Protein AF-A0A661GZ56-F1 (afdb_monomer_lite)

Structure (mmCIF, N/CA/C/O backbone):
data_AF-A0A661GZ56-F1
#
_entry.id   AF-A0A661GZ56-F1
#
loop_
_atom_site.group_PDB
_atom_site.id
_atom_site.type_symbol
_atom_site.label_atom_id
_atom_site.label_alt_id
_atom_site.label_comp_id
_atom_site.label_asym_id
_atom_site.label_entity_id
_atom_site.label_seq_id
_atom_site.pdbx_PDB_ins_code
_atom_site.Cartn_x
_atom_site.Cartn_y
_atom_site.Cartn_z
_atom_site.occupancy
_atom_site.B_iso_or_equiv
_atom_site.auth_seq_id
_atom_site.auth_comp_id
_atom_site.auth_asym_id
_atom_site.auth_atom_id
_atom_site.pdbx_PDB_model_num
ATOM 1 N N . MET A 1 1 ? -5.986 13.090 24.527 1.00 42.62 1 MET A N 1
ATOM 2 C CA . MET A 1 1 ? -4.806 12.274 24.167 1.00 42.62 1 MET A CA 1
ATOM 3 C C . MET A 1 1 ? -4.657 12.426 22.668 1.00 42.62 1 MET A C 1
ATOM 5 O O . MET A 1 1 ? -5.668 12.271 21.999 1.00 42.62 1 MET A O 1
ATOM 9 N N . ALA A 1 2 ? -3.501 12.858 22.157 1.00 48.88 2 ALA A N 1
ATOM 10 C CA . ALA A 1 2 ? -3.301 12.907 20.709 1.00 48.88 2 ALA A CA 1
ATOM 11 C C . ALA A 1 2 ? -3.441 11.474 20.188 1.00 48.88 2 ALA A C 1
ATOM 13 O O . ALA A 1 2 ? -2.719 10.586 20.641 1.00 48.88 2 ALA A O 1
ATOM 14 N N . GLU A 1 3 ? -4.450 11.239 19.359 1.00 66.62 3 GLU A N 1
ATOM 15 C CA . GLU A 1 3 ? -4.695 9.938 18.752 1.00 66.62 3 GLU A CA 1
ATOM 16 C C . GLU A 1 3 ? -3.459 9.596 17.911 1.00 66.62 3 GLU A C 1
ATOM 18 O O . GLU A 1 3 ? -3.001 10.421 17.118 1.00 66.62 3 GLU A O 1
ATOM 23 N N . ALA A 1 4 ? -2.827 8.454 18.187 1.00 82.19 4 ALA A N 1
ATOM 24 C CA . ALA A 1 4 ? -1.584 8.082 17.522 1.00 82.19 4 ALA A CA 1
ATOM 25 C C . ALA A 1 4 ? -1.817 7.968 16.008 1.00 82.19 4 ALA A C 1
ATOM 27 O O . ALA A 1 4 ? -2.821 7.402 15.576 1.00 82.19 4 ALA A O 1
ATOM 28 N N . GLU A 1 5 ? -0.888 8.490 15.206 1.00 91.12 5 GLU A N 1
ATOM 29 C CA . GLU A 1 5 ? -0.947 8.359 13.750 1.00 91.12 5 GLU A CA 1
ATOM 30 C C . GLU A 1 5 ? -0.965 6.873 13.352 1.00 91.12 5 GLU A C 1
ATOM 32 O O . GLU A 1 5 ? -0.095 6.094 13.755 1.00 91.12 5 GLU A O 1
ATOM 37 N N . PHE A 1 6 ? -1.959 6.470 12.556 1.00 94.25 6 PHE A N 1
ATOM 38 C CA . PHE A 1 6 ? -2.025 5.114 12.025 1.00 94.25 6 PHE A CA 1
ATOM 39 C C . PHE A 1 6 ? -1.029 4.948 10.873 1.00 94.25 6 PHE A C 1
ATOM 41 O O . PHE A 1 6 ? -1.046 5.715 9.912 1.00 94.25 6 PHE A O 1
ATOM 48 N N . SER A 1 7 ? -0.202 3.903 10.923 1.00 95.75 7 SER A N 1
ATOM 49 C CA . SER A 1 7 ? 0.737 3.570 9.849 1.00 95.75 7 SER A CA 1
ATOM 50 C C . SER A 1 7 ? 0.667 2.088 9.483 1.00 95.75 7 SER A C 1
ATOM 52 O O . SER A 1 7 ? 0.528 1.219 10.344 1.00 95.75 7 SER A O 1
ATOM 54 N N . LEU A 1 8 ? 0.781 1.794 8.183 1.00 96.31 8 LEU A N 1
ATOM 55 C CA . LEU A 1 8 ? 0.810 0.431 7.657 1.00 96.31 8 LEU A CA 1
ATOM 56 C C . LEU A 1 8 ? 2.173 0.135 7.028 1.00 96.31 8 LEU A C 1
ATOM 58 O O . LEU A 1 8 ? 2.577 0.769 6.053 1.00 96.31 8 LEU A O 1
ATOM 62 N N . LYS A 1 9 ? 2.870 -0.876 7.553 1.00 97.31 9 LYS A N 1
ATOM 63 C CA . LYS A 1 9 ? 4.115 -1.368 6.957 1.00 97.31 9 LYS A CA 1
ATOM 64 C C . LYS A 1 9 ? 3.805 -2.178 5.698 1.00 97.31 9 LYS A C 1
ATOM 66 O O . LYS A 1 9 ? 3.097 -3.179 5.764 1.00 97.31 9 LYS A O 1
ATOM 71 N N . LEU A 1 10 ? 4.384 -1.780 4.569 1.00 96.50 10 LEU A N 1
ATOM 72 C CA . LEU A 1 10 ? 4.217 -2.445 3.276 1.00 96.50 10 LEU A CA 1
ATOM 73 C C . LEU A 1 10 ? 5.558 -2.927 2.720 1.00 96.50 10 LEU A C 1
ATOM 75 O O . LEU A 1 10 ? 6.617 -2.377 3.027 1.00 96.50 10 LEU A O 1
ATOM 79 N N . ARG A 1 11 ? 5.500 -3.972 1.892 1.00 97.62 11 ARG A N 1
ATOM 80 C CA . ARG A 1 11 ? 6.625 -4.461 1.094 1.00 97.62 11 ARG A CA 1
ATOM 81 C C . ARG A 1 11 ? 6.295 -4.253 -0.375 1.00 97.62 11 ARG A C 1
ATOM 83 O O . ARG A 1 11 ? 5.217 -4.648 -0.802 1.00 97.62 11 ARG A O 1
ATOM 90 N N . VAL A 1 12 ? 7.234 -3.659 -1.101 1.00 97.75 12 VAL A N 1
ATOM 91 C CA . VAL A 1 12 ? 7.174 -3.513 -2.556 1.00 97.75 12 VAL A CA 1
ATOM 92 C C . VAL A 1 12 ? 7.733 -4.784 -3.184 1.00 97.75 12 VAL A C 1
ATOM 94 O O . VAL A 1 12 ? 8.833 -5.215 -2.830 1.00 97.75 12 VAL A O 1
ATOM 97 N N . TYR A 1 13 ? 6.972 -5.376 -4.096 1.00 98.06 13 TYR A N 1
ATOM 98 C CA . TYR A 1 13 ? 7.400 -6.496 -4.929 1.00 98.06 13 TYR A CA 1
ATOM 99 C C . TYR A 1 13 ? 7.589 -6.037 -6.379 1.00 98.06 13 TYR A C 1
ATOM 101 O O . TYR A 1 13 ? 7.157 -4.953 -6.757 1.00 98.06 13 TYR A O 1
ATOM 109 N N . ILE A 1 14 ? 8.219 -6.869 -7.215 1.00 98.00 14 ILE A N 1
ATOM 110 C CA . ILE A 1 14 ? 8.420 -6.553 -8.642 1.00 98.00 14 ILE A CA 1
ATOM 111 C C . ILE A 1 14 ? 7.089 -6.275 -9.360 1.00 98.00 14 ILE A C 1
ATOM 113 O O . ILE A 1 14 ? 7.033 -5.394 -10.212 1.00 98.00 14 ILE A O 1
ATOM 117 N N . GLU A 1 15 ? 6.001 -6.942 -8.968 1.00 97.75 15 GLU A N 1
ATOM 118 C CA . GLU A 1 15 ? 4.649 -6.691 -9.498 1.00 97.75 15 GLU A CA 1
ATOM 119 C C . GLU A 1 15 ? 4.110 -5.278 -9.215 1.00 97.75 15 GLU A C 1
ATOM 121 O O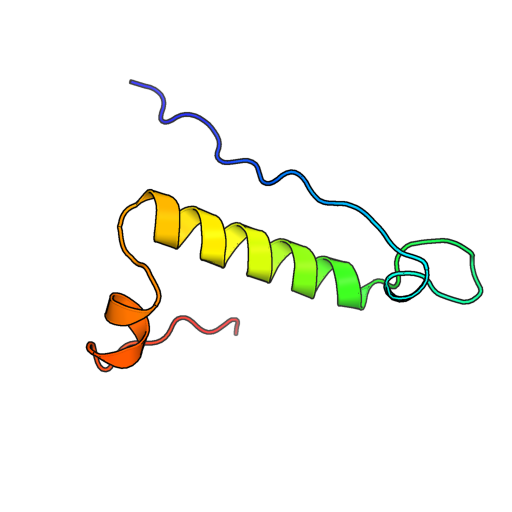 . GLU A 1 15 ? 3.205 -4.809 -9.906 1.00 97.75 15 GLU A O 1
ATOM 126 N N . ASP A 1 16 ? 4.661 -4.587 -8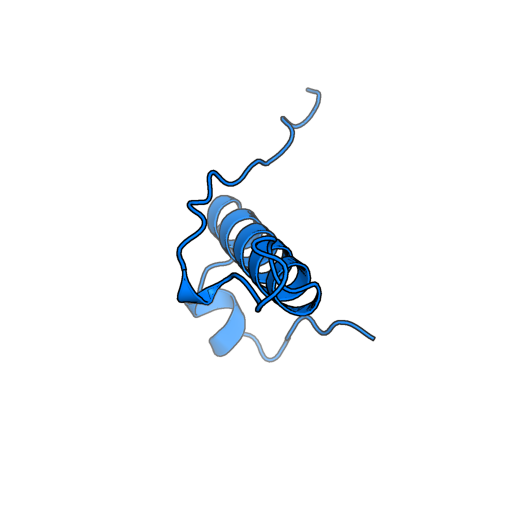.214 1.00 98.38 16 ASP A N 1
ATOM 127 C CA . ASP A 1 16 ? 4.277 -3.218 -7.888 1.00 98.38 16 ASP A CA 1
ATOM 128 C C . ASP A 1 16 ? 5.039 -2.180 -8.735 1.00 98.38 16 ASP A C 1
ATOM 130 O O . ASP A 1 16 ? 4.702 -0.990 -8.702 1.00 98.38 16 ASP A O 1
ATOM 134 N N . THR A 1 17 ? 6.064 -2.607 -9.475 1.00 98.38 17 THR A N 1
ATOM 135 C CA . THR A 1 17 ? 6.984 -1.734 -10.216 1.00 98.38 17 THR A CA 1
ATOM 136 C C . THR A 1 17 ? 6.709 -1.707 -11.720 1.00 98.38 17 THR A C 1
ATOM 138 O O . THR A 1 17 ? 6.031 -2.587 -12.248 1.00 98.38 17 THR A O 1
ATOM 141 N N . ASP A 1 18 ? 7.222 -0.689 -12.415 1.00 97.81 18 ASP A N 1
ATOM 142 C CA . ASP A 1 18 ? 7.187 -0.589 -13.880 1.00 97.81 18 ASP A CA 1
ATOM 143 C C . ASP A 1 18 ? 8.589 -0.669 -14.519 1.00 97.81 18 ASP A C 1
ATOM 145 O O . ASP A 1 18 ? 9.599 -0.899 -13.850 1.00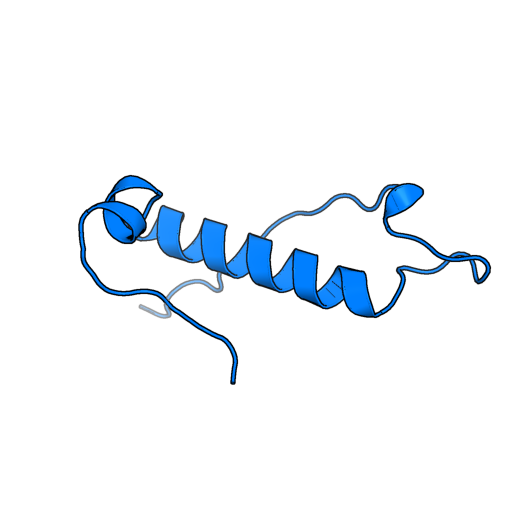 97.81 18 ASP A O 1
ATOM 149 N N . ALA A 1 19 ? 8.662 -0.487 -15.843 1.00 97.69 19 ALA A N 1
ATOM 150 C CA . ALA A 1 19 ? 9.914 -0.529 -16.603 1.00 97.69 19 ALA A CA 1
ATOM 151 C C . ALA A 1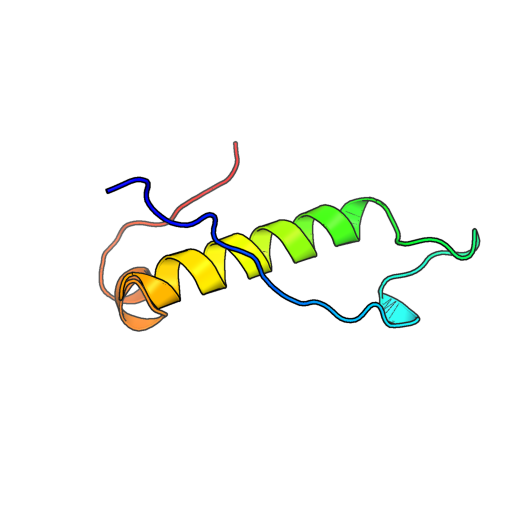 19 ? 10.940 0.545 -16.181 1.00 97.69 19 ALA A C 1
ATOM 153 O O . ALA A 1 19 ? 12.114 0.427 -16.526 1.00 97.69 19 ALA A 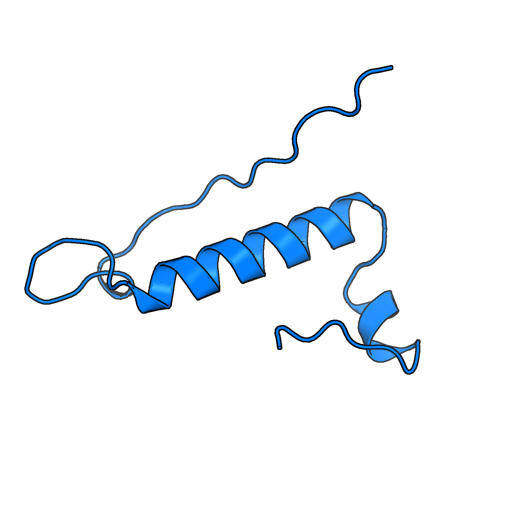O 1
ATOM 154 N N . GLY A 1 20 ? 10.524 1.572 -15.434 1.00 96.81 20 GLY A N 1
ATOM 155 C CA . GLY A 1 20 ? 11.404 2.573 -14.834 1.00 96.81 20 GLY A CA 1
ATOM 156 C C . GLY A 1 20 ? 12.072 2.113 -13.536 1.00 96.81 20 GLY A C 1
ATOM 157 O O . GLY A 1 20 ? 12.892 2.848 -12.990 1.00 96.81 20 GLY A O 1
ATOM 158 N N . GLY A 1 21 ? 11.741 0.920 -13.026 1.00 97.06 21 GLY A N 1
ATOM 159 C CA . GLY A 1 21 ? 12.312 0.376 -11.791 1.00 97.06 21 GLY A CA 1
ATOM 160 C C . GLY A 1 21 ? 11.800 1.055 -10.517 1.00 97.06 21 GLY A C 1
ATOM 161 O O . GLY A 1 21 ? 12.392 0.893 -9.451 1.00 97.06 21 GLY A O 1
ATOM 162 N N . ILE A 1 22 ? 10.707 1.813 -10.617 1.00 98.19 22 ILE A N 1
ATOM 163 C CA . ILE A 1 22 ? 10.023 2.453 -9.490 1.00 98.19 22 ILE A CA 1
ATOM 164 C C . ILE A 1 22 ? 8.620 1.874 -9.333 1.00 98.19 22 ILE A C 1
ATOM 166 O O . ILE A 1 22 ? 8.125 1.165 -10.206 1.00 98.19 22 ILE A O 1
ATOM 170 N N . VAL A 1 23 ? 7.965 2.185 -8.215 1.00 98.50 23 VAL A N 1
ATOM 171 C CA . VAL A 1 23 ? 6.557 1.830 -8.016 1.00 98.50 23 VAL A CA 1
ATOM 172 C C . VAL A 1 23 ? 5.709 2.528 -9.075 1.00 98.50 23 VAL A C 1
ATOM 174 O O . VAL A 1 23 ? 5.736 3.754 -9.196 1.00 98.50 23 VAL A O 1
ATOM 177 N N . TYR A 1 24 ? 4.913 1.747 -9.799 1.00 98.50 24 TYR A N 1
ATOM 178 C CA . TYR A 1 24 ? 3.968 2.287 -10.765 1.00 98.50 24 TYR A CA 1
ATOM 179 C C . TYR A 1 24 ? 2.930 3.160 -10.048 1.00 98.50 24 TYR A C 1
ATOM 181 O O . TYR A 1 24 ? 2.348 2.743 -9.045 1.00 98.50 24 TYR A O 1
ATOM 189 N N . TYR A 1 25 ? 2.660 4.363 -10.560 1.00 96.81 25 TYR A N 1
ATOM 190 C CA . TYR A 1 25 ? 1.904 5.388 -9.826 1.00 96.81 25 TYR A CA 1
ATOM 191 C C . TYR A 1 25 ? 0.517 4.919 -9.335 1.00 96.81 25 TYR A C 1
ATOM 193 O O . TYR A 1 25 ? 0.090 5.280 -8.239 1.00 96.81 25 TYR A O 1
ATOM 201 N N . VAL A 1 26 ? -0.173 4.058 -10.092 1.00 97.06 26 VAL A N 1
ATOM 202 C CA . VAL A 1 26 ? -1.486 3.510 -9.701 1.00 97.06 26 VAL A CA 1
ATOM 203 C C . VAL A 1 26 ? -1.382 2.598 -8.473 1.00 97.06 26 VAL A C 1
ATOM 205 O O . VAL A 1 26 ? -2.327 2.504 -7.688 1.00 97.06 26 VAL A O 1
ATOM 208 N N . ASN A 1 27 ? -0.241 1.943 -8.250 1.00 97.88 27 ASN A N 1
ATOM 209 C CA . ASN A 1 27 ? -0.055 1.052 -7.105 1.00 97.88 27 ASN A CA 1
ATOM 210 C C . ASN A 1 27 ? 0.010 1.813 -5.772 1.00 97.88 27 ASN A C 1
ATOM 212 O O . ASN A 1 27 ? -0.391 1.256 -4.751 1.00 97.88 27 ASN A O 1
ATOM 216 N N . TYR A 1 28 ? 0.352 3.106 -5.769 1.00 97.56 28 TYR A N 1
ATOM 217 C CA . TYR A 1 28 ? 0.194 3.936 -4.569 1.00 97.56 28 TYR A CA 1
ATOM 218 C C . TYR A 1 28 ? -1.269 4.033 -4.117 1.00 97.56 28 TYR A C 1
ATOM 220 O O . TYR A 1 28 ? -1.532 3.977 -2.917 1.00 97.56 28 TYR A O 1
ATOM 228 N N . LEU A 1 29 ? -2.234 4.082 -5.046 1.00 97.06 29 LEU A N 1
ATOM 229 C CA . LEU A 1 29 ? -3.659 4.065 -4.692 1.00 97.06 29 LEU A CA 1
ATOM 230 C C . LEU A 1 29 ? -4.047 2.744 -4.021 1.00 97.06 29 LEU A C 1
ATOM 232 O O . LEU A 1 29 ? -4.785 2.750 -3.039 1.00 97.06 29 LEU A O 1
ATOM 236 N N . LYS A 1 30 ? -3.497 1.616 -4.489 1.00 96.31 30 LYS A N 1
ATOM 237 C CA . LYS A 1 30 ? -3.694 0.305 -3.847 1.00 96.31 30 LYS A CA 1
ATOM 238 C C . LYS A 1 30 ? -3.117 0.288 -2.431 1.00 96.31 30 LYS A C 1
ATOM 240 O O . LYS A 1 30 ? -3.721 -0.281 -1.530 1.00 96.31 30 LYS A O 1
ATOM 245 N N . PHE A 1 31 ? -1.961 0.910 -2.213 1.00 97.88 31 PHE A N 1
ATOM 246 C CA . PHE A 1 31 ? -1.337 0.990 -0.891 1.00 97.88 31 PHE A CA 1
ATOM 247 C C . PHE A 1 31 ? -2.148 1.852 0.081 1.00 97.88 31 PHE A C 1
ATOM 249 O O . PHE A 1 31 ? -2.350 1.449 1.226 1.00 97.88 31 PHE A O 1
ATOM 256 N N . MET A 1 32 ? -2.668 2.991 -0.383 1.00 96.44 32 MET A N 1
ATOM 257 C CA . MET A 1 32 ? -3.552 3.854 0.409 1.00 96.44 32 MET A CA 1
ATOM 258 C C . MET A 1 32 ? -4.884 3.163 0.731 1.00 96.44 32 MET A C 1
ATOM 260 O O . MET A 1 32 ? -5.368 3.258 1.856 1.00 96.44 32 MET A O 1
ATOM 264 N N . GLU A 1 33 ? -5.452 2.424 -0.226 1.00 95.44 33 GLU A N 1
ATOM 265 C CA . GLU A 1 33 ? -6.646 1.595 -0.023 1.00 95.44 33 GLU A CA 1
ATOM 266 C C . GLU A 1 33 ? -6.408 0.568 1.096 1.00 95.44 33 GLU A C 1
ATOM 268 O O . GLU A 1 33 ? -7.170 0.525 2.064 1.00 95.44 33 GLU A O 1
ATOM 273 N N . ARG A 1 34 ? -5.294 -0.178 1.029 1.00 95.94 34 ARG A N 1
ATOM 274 C CA . ARG A 1 34 ? -4.906 -1.147 2.065 1.00 95.94 34 ARG A CA 1
ATOM 275 C C . ARG A 1 34 ? -4.770 -0.475 3.431 1.00 95.94 34 ARG A C 1
ATOM 277 O O . ARG A 1 34 ? -5.329 -0.970 4.402 1.00 95.94 34 ARG A O 1
ATOM 284 N N . ALA A 1 35 ? -4.082 0.666 3.510 1.00 96.00 35 ALA A N 1
ATOM 285 C CA . ALA A 1 35 ? -3.922 1.411 4.760 1.00 96.00 35 ALA A CA 1
ATOM 286 C C . ALA A 1 35 ? -5.270 1.848 5.353 1.00 96.00 35 ALA A C 1
ATOM 288 O O . ALA A 1 35 ? -5.491 1.667 6.547 1.00 96.00 35 ALA A O 1
ATOM 289 N N . ARG A 1 36 ? -6.199 2.344 4.526 1.00 92.75 36 ARG A N 1
ATOM 290 C CA . ARG A 1 36 ? -7.561 2.682 4.959 1.00 92.75 36 ARG A CA 1
ATOM 291 C C . ARG A 1 36 ? -8.305 1.453 5.481 1.00 92.75 36 ARG A C 1
ATOM 293 O O . ARG A 1 36 ? -8.925 1.528 6.535 1.00 92.75 36 ARG A O 1
ATOM 300 N N . THR A 1 37 ? -8.239 0.330 4.771 1.00 92.12 37 THR A N 1
ATOM 301 C CA . THR A 1 37 ? -8.889 -0.917 5.195 1.00 92.12 37 THR A CA 1
ATOM 302 C C . THR A 1 37 ? -8.335 -1.424 6.532 1.00 92.12 37 THR A C 1
ATOM 304 O O . THR A 1 37 ? -9.109 -1.804 7.412 1.00 92.12 37 THR A O 1
ATOM 307 N N . GLU A 1 38 ? -7.014 -1.390 6.730 1.00 94.06 38 GLU A N 1
ATOM 308 C CA . GLU A 1 38 ? -6.395 -1.783 8.003 1.00 94.06 38 GLU A CA 1
ATOM 309 C C . GLU A 1 38 ? -6.711 -0.798 9.135 1.00 94.06 38 GLU A C 1
ATOM 311 O O . GLU A 1 38 ? -6.965 -1.224 10.261 1.00 94.06 38 GLU A O 1
ATOM 316 N N . PHE A 1 39 ? -6.771 0.504 8.843 1.00 92.69 39 PHE A N 1
ATOM 317 C CA . PHE A 1 39 ? -7.174 1.511 9.821 1.00 92.69 39 PHE A CA 1
ATOM 318 C C . PHE A 1 39 ? -8.606 1.269 10.303 1.00 92.69 39 PHE A C 1
ATOM 320 O O . PHE A 1 39 ? -8.841 1.146 11.503 1.00 92.69 39 PHE A O 1
ATOM 327 N N . MET A 1 40 ? -9.549 1.083 9.377 1.00 90.06 40 MET A N 1
ATOM 328 C CA . MET A 1 40 ? -10.942 0.764 9.704 1.00 90.06 40 MET A CA 1
ATOM 329 C C . MET A 1 40 ? -11.040 -0.521 10.532 1.00 90.06 40 MET A C 1
ATOM 331 O O . MET A 1 40 ? -11.749 -0.556 11.537 1.00 90.06 40 MET A O 1
ATOM 335 N N . ARG A 1 41 ? -10.260 -1.555 10.187 1.00 89.62 41 ARG A N 1
ATOM 336 C CA . ARG A 1 41 ? -10.191 -2.789 10.979 1.00 89.62 41 ARG A CA 1
ATOM 337 C C . ARG A 1 41 ? -9.654 -2.552 12.390 1.00 89.62 41 ARG A C 1
ATOM 339 O O . ARG A 1 41 ? -10.195 -3.137 13.324 1.00 89.62 41 ARG A O 1
ATOM 346 N N . SER A 1 42 ? -8.642 -1.700 12.561 1.00 91.19 42 SER A N 1
ATOM 347 C CA . SER A 1 42 ? -8.093 -1.357 13.883 1.00 91.19 42 SER A CA 1
ATOM 348 C C . SER A 1 42 ? -9.112 -0.664 14.798 1.00 91.19 42 SER A C 1
ATOM 350 O O . SER A 1 42 ? -9.024 -0.790 16.015 1.00 91.19 42 SER A O 1
ATOM 352 N N . LEU A 1 43 ? -10.121 -0.013 14.209 1.00 89.62 43 LEU A N 1
ATOM 353 C CA . LEU A 1 43 ? -11.246 0.613 14.908 1.00 89.62 43 LEU A CA 1
ATOM 354 C C . LEU A 1 43 ? -12.441 -0.338 15.124 1.00 89.62 43 LEU A C 1
ATOM 356 O O . LEU A 1 43 ? -13.456 0.075 15.677 1.00 89.62 43 LEU A O 1
ATOM 360 N N . GLY A 1 44 ? -12.352 -1.598 14.681 1.00 87.94 44 GLY A N 1
ATOM 361 C CA . GLY A 1 44 ? -13.438 -2.583 14.771 1.00 87.94 44 GLY A CA 1
ATOM 362 C C . GLY A 1 44 ? -14.376 -2.627 13.556 1.00 87.94 44 GLY A C 1
ATOM 363 O O . GLY A 1 44 ? -15.259 -3.480 13.498 1.00 87.94 44 GLY A O 1
ATOM 364 N N . TYR A 1 45 ? -14.158 -1.789 12.540 1.00 85.88 45 TYR A N 1
ATOM 365 C CA . TYR A 1 45 ? -14.945 -1.750 11.300 1.00 85.88 45 TYR A CA 1
ATOM 366 C C . TYR A 1 45 ? -14.373 -2.702 10.237 1.00 85.88 45 TYR A C 1
ATOM 368 O O . TYR A 1 45 ? -13.968 -2.301 9.146 1.00 85.88 45 TYR A O 1
ATOM 376 N N . GLY A 1 46 ? -14.279 -3.986 10.589 1.00 77.88 46 GLY A N 1
ATOM 377 C CA . GLY A 1 46 ? -13.769 -5.041 9.713 1.00 77.88 46 GLY A CA 1
ATOM 378 C C . GLY A 1 46 ? -14.727 -5.434 8.579 1.00 77.88 46 GLY A C 1
ATOM 379 O O . GLY A 1 46 ? -15.708 -4.758 8.279 1.00 77.88 46 GLY A O 1
ATOM 380 N N . LYS A 1 47 ? -14.450 -6.582 7.949 1.00 67.62 47 LYS A N 1
ATOM 381 C CA . LYS A 1 47 ? -15.202 -7.095 6.789 1.00 67.62 47 LYS A CA 1
ATOM 382 C C . LYS A 1 47 ? -16.704 -7.226 7.085 1.00 67.62 47 LYS A C 1
ATOM 384 O O . LYS A 1 47 ? -17.524 -6.821 6.269 1.00 67.62 47 LYS A O 1
ATOM 389 N N . ASP A 1 48 ? -17.047 -7.684 8.285 1.00 66.94 48 ASP A N 1
ATOM 390 C CA . ASP A 1 48 ? -18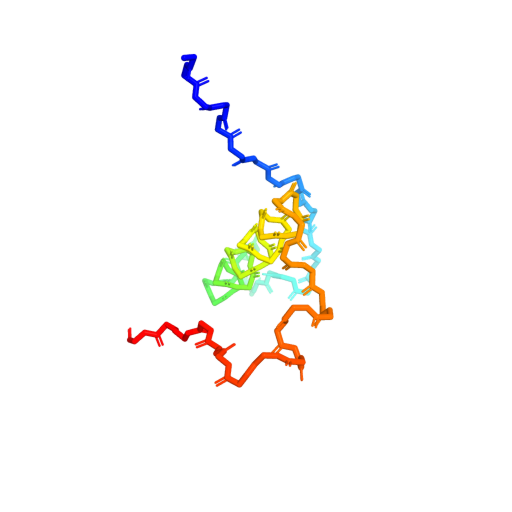.437 -7.843 8.722 1.00 66.94 48 ASP A CA 1
ATOM 391 C C . ASP A 1 48 ? -19.187 -6.511 8.836 1.00 66.94 48 ASP A C 1
ATOM 393 O O . ASP A 1 48 ? -20.405 -6.484 8.696 1.00 66.94 48 ASP A O 1
ATOM 397 N N . TYR A 1 49 ? -18.487 -5.395 9.047 1.00 68.19 49 TYR A N 1
ATOM 398 C CA . TYR A 1 49 ? -19.123 -4.082 9.106 1.00 68.19 49 TYR A CA 1
ATOM 399 C C . TYR A 1 49 ? -19.538 -3.598 7.711 1.00 68.19 49 TYR A C 1
ATOM 401 O O . TYR A 1 49 ? -20.654 -3.130 7.534 1.00 68.19 49 TYR A O 1
ATOM 409 N N . ILE A 1 50 ? -18.678 -3.784 6.704 1.00 65.81 50 ILE A N 1
ATOM 410 C CA . ILE A 1 50 ? -18.913 -3.306 5.330 1.00 65.81 50 ILE A CA 1
ATOM 411 C C . ILE A 1 50 ? -19.993 -4.122 4.606 1.00 65.81 50 ILE A C 1
ATOM 413 O O . ILE A 1 50 ? -20.748 -3.566 3.820 1.00 65.81 50 ILE A O 1
ATOM 417 N N . PHE A 1 51 ? -20.062 -5.438 4.834 1.00 67.00 51 PHE A N 1
ATOM 418 C CA . PHE A 1 51 ? -21.009 -6.300 4.111 1.00 67.00 51 PHE A CA 1
ATOM 419 C C . PHE A 1 51 ? -22.368 -6.467 4.802 1.00 67.00 51 PHE A C 1
ATOM 421 O O . PHE A 1 51 ? -23.316 -6.870 4.136 1.00 67.00 51 PHE A O 1
ATOM 428 N N . ASN A 1 52 ? -22.478 -6.168 6.103 1.00 67.44 52 ASN A N 1
ATOM 429 C CA . ASN A 1 52 ? -23.742 -6.305 6.845 1.00 67.44 52 ASN A CA 1
ATOM 430 C C . ASN A 1 52 ? -24.445 -4.971 7.121 1.00 67.44 52 ASN A C 1
ATOM 432 O O . ASN A 1 52 ? -25.537 -4.961 7.679 1.00 67.44 52 ASN A O 1
ATOM 436 N N . HIS A 1 53 ? -23.807 -3.851 6.789 1.00 67.94 53 HIS A N 1
ATOM 437 C CA . HIS A 1 53 ? -24.394 -2.522 6.887 1.00 67.94 53 HIS A CA 1
ATOM 438 C C . HIS A 1 53 ? -24.407 -1.990 5.454 1.00 67.94 53 HIS A C 1
ATOM 440 O O . HIS A 1 53 ? -23.368 -2.032 4.805 1.00 67.94 53 HIS A O 1
ATOM 446 N N . ASP A 1 54 ? -25.552 -1.535 4.940 1.00 73.88 54 ASP A N 1
ATOM 447 C CA . ASP A 1 54 ? -25.759 -1.120 3.535 1.00 73.88 54 ASP A CA 1
ATOM 448 C C . ASP A 1 54 ? -24.989 0.169 3.135 1.00 73.88 54 ASP A C 1
ATOM 450 O O . ASP A 1 54 ? -25.474 1.010 2.378 1.00 73.88 54 ASP A O 1
ATOM 454 N N . LEU A 1 55 ? -23.789 0.376 3.682 1.00 78.44 55 LEU A N 1
ATOM 455 C CA . LEU A 1 55 ? -22.967 1.571 3.568 1.00 78.44 55 LEU A CA 1
ATOM 456 C C . LEU A 1 55 ? -21.557 1.198 3.101 1.00 78.44 55 LEU A C 1
ATOM 458 O O . LEU A 1 55 ? -20.863 0.401 3.729 1.00 78.44 55 LEU A O 1
ATOM 462 N N . MET A 1 56 ? -21.100 1.846 2.026 1.00 80.75 56 MET A N 1
ATOM 463 C CA . MET A 1 56 ? -19.758 1.656 1.479 1.00 80.75 56 MET A CA 1
ATOM 464 C C . MET A 1 56 ? -19.036 2.991 1.306 1.00 80.75 56 MET A C 1
ATOM 466 O O . MET A 1 56 ? -19.603 3.967 0.814 1.00 80.75 56 MET A O 1
ATOM 470 N N . PHE A 1 57 ? -17.755 3.022 1.670 1.00 83.94 57 PHE A N 1
ATOM 471 C CA . PHE A 1 57 ? -16.888 4.165 1.400 1.00 83.94 57 PHE A CA 1
ATOM 472 C C . PHE A 1 57 ? -16.384 4.116 -0.043 1.00 83.94 57 PHE A C 1
ATOM 474 O O . PHE A 1 57 ? -15.796 3.122 -0.469 1.00 83.94 57 PHE A O 1
ATOM 481 N N . VAL A 1 58 ? -16.574 5.210 -0.781 1.00 88.50 58 VAL A N 1
ATOM 482 C CA . VAL A 1 58 ? -16.101 5.371 -2.162 1.00 88.50 58 VAL A CA 1
ATOM 483 C C . VAL A 1 58 ? -15.243 6.624 -2.288 1.00 88.50 58 VAL A C 1
ATOM 485 O O . VAL A 1 58 ? -15.483 7.628 -1.620 1.00 88.50 58 VAL A O 1
ATOM 488 N N . VAL A 1 59 ? -14.224 6.551 -3.143 1.00 89.50 59 VAL A N 1
ATOM 489 C CA . VAL A 1 59 ? -13.424 7.716 -3.539 1.00 89.50 59 VAL A CA 1
ATOM 490 C C . VAL A 1 59 ? -14.128 8.363 -4.733 1.00 89.50 59 VAL A C 1
ATOM 492 O O . VAL A 1 59 ? -14.504 7.646 -5.660 1.00 89.50 59 VAL A O 1
ATOM 495 N N . ARG A 1 60 ? -14.356 9.679 -4.678 1.00 83.12 60 ARG A N 1
ATOM 496 C CA . ARG A 1 60 ? -15.029 10.459 -5.728 1.00 83.12 60 ARG A CA 1
ATOM 497 C C . ARG A 1 60 ? -14.033 11.057 -6.714 1.00 83.12 60 ARG A C 1
ATOM 499 O O . ARG A 1 60 ? -12.935 11.436 -6.255 1.00 83.12 60 ARG A O 1
#

Radius of gyration: 14.7 Å; chains: 1; bounding box: 38×21×41 Å

Sequence (60 aa):
MAEAEFSLKLRVYIEDTDAGGIVYYVNYLKFMERARTEFMRSLGYGKDYIFNHDLMFVVR

pLDDT: mean 87.99, std 13.08, range [42.62, 98.5]

Secondary structure (DSSP, 8-state):
-PPPPP-------GGGB-TTSSB-HHHHHHHHHHHHHHHHHHTT--HHHHHHSS------

Foldseek 3Di:
DPDDDQDDDDDDDPVQDDPVRDGDPVVVVVVVVVSVQVVCVVVVCHPCNQPVDVDDDDDD